Protein AF-A0A160LIN1-F1 (afdb_monomer)

pLDDT: mean 81.8, std 15.09, range [38.62, 95.25]

Mean predicted aligned error: 9.52 Å

Secondary structure (DSSP, 8-state):
---------------------EEE---EEE-SSTT---EEEETTEEEEEEEESSS---GGG-SSEEEEEEETTS--EEEEEESSHHHHHT-EEEEEEETTEEEEEEEETTTTEEEEEEEEPPHHHHHHH-

Nearest PDB structures (foldseek):
  2wjs-assembly1_A  TM=3.011E-01  e=2.473E+00  Mus musculus
  2pqt-assembly1_A  TM=2.730E-01  e=1.521E+00  Homo sapiens
  3gd7-assembly5_D  TM=3.516E-01  e=5.561E+00  Homo sapiens
  2l8o-assembly1_A  TM=2.956E-01  e=9.042E+00  Cytophaga hutchinsonii ATCC 33406

Organism: Bacillus thuringiensis subsp. israelensis (NCBI:txid1430)

Structure (mmCIF, N/CA/C/O backbone):
data_AF-A0A160LIN1-F1
#
_entry.id   AF-A0A160LIN1-F1
#
loop_
_atom_site.group_PDB
_atom_site.id
_atom_site.type_symbol
_atom_site.label_atom_id
_atom_site.label_alt_id
_atom_site.label_comp_id
_atom_site.label_asym_id
_atom_site.label_entity_id
_atom_site.label_seq_id
_atom_site.pdbx_PDB_ins_code
_atom_site.Cartn_x
_atom_site.Cartn_y
_atom_site.Cartn_z
_atom_site.occupancy
_atom_site.B_iso_or_equiv
_atom_site.auth_seq_id
_atom_site.auth_comp_id
_atom_site.auth_asym_id
_atom_site.auth_atom_id
_atom_site.pdbx_PDB_model_num
ATOM 1 N N . MET A 1 1 ? -48.986 54.384 13.212 1.00 38.62 1 MET A N 1
ATOM 2 C CA . MET A 1 1 ? -47.680 53.966 12.657 1.00 38.62 1 MET A CA 1
ATOM 3 C C . MET A 1 1 ? -46.966 53.147 13.718 1.00 38.62 1 MET A C 1
ATOM 5 O O . MET A 1 1 ? -46.521 53.720 14.700 1.00 38.62 1 MET A O 1
ATOM 9 N N . PHE A 1 2 ? -46.932 51.822 13.574 1.00 39.00 2 PHE A N 1
ATOM 10 C CA . PHE A 1 2 ? -46.192 50.936 14.476 1.00 39.00 2 PHE A CA 1
ATOM 11 C C . PHE A 1 2 ? -44.897 50.514 13.780 1.00 39.00 2 PHE A C 1
ATOM 13 O O . PHE A 1 2 ? -44.935 49.980 12.676 1.00 39.00 2 PHE A O 1
ATOM 20 N N . SER A 1 3 ? -43.758 50.817 14.404 1.00 40.38 3 SER A N 1
ATOM 21 C CA . SER A 1 3 ? -42.432 50.397 13.952 1.00 40.38 3 SER A CA 1
ATOM 22 C C . SER A 1 3 ? -42.087 49.082 14.647 1.00 40.38 3 SER A C 1
ATOM 24 O O . SER A 1 3 ? -41.789 49.073 15.841 1.00 40.38 3 SER A O 1
ATOM 26 N N . SER A 1 4 ? -42.169 47.967 13.920 1.00 43.88 4 SER A N 1
ATOM 27 C CA . SER A 1 4 ? -41.637 46.683 14.380 1.00 43.88 4 SER A CA 1
ATOM 28 C C . SER A 1 4 ? -40.132 46.662 14.142 1.00 43.88 4 SER A C 1
ATOM 30 O O . SER A 1 4 ? -39.679 46.586 13.001 1.00 43.88 4 SER A O 1
ATOM 32 N N . ARG A 1 5 ? -39.345 46.720 15.219 1.00 50.59 5 ARG A N 1
ATOM 33 C CA . ARG A 1 5 ? -37.921 46.375 15.172 1.00 50.59 5 ARG A CA 1
ATOM 34 C C . ARG A 1 5 ? -37.789 44.866 15.345 1.00 50.59 5 ARG A C 1
ATOM 36 O O . ARG A 1 5 ? -38.015 44.343 16.432 1.00 50.59 5 ARG A O 1
ATOM 43 N N . SER A 1 6 ? -37.436 44.177 14.267 1.00 45.88 6 SER A N 1
ATOM 44 C CA . SER A 1 6 ? -37.049 42.769 14.308 1.00 45.88 6 SER A CA 1
ATOM 45 C C . SER A 1 6 ? -35.706 42.637 15.030 1.00 45.88 6 SER A C 1
ATOM 47 O O . SER A 1 6 ? -34.686 43.109 14.534 1.00 45.88 6 SER A O 1
ATOM 49 N N . ASN A 1 7 ? -35.698 42.000 16.203 1.00 48.25 7 ASN A N 1
ATOM 50 C CA . ASN A 1 7 ? -34.464 41.591 16.872 1.00 48.25 7 ASN A CA 1
ATOM 51 C C . ASN A 1 7 ? -33.896 40.368 16.145 1.00 48.25 7 ASN A C 1
ATOM 53 O O . ASN A 1 7 ? -34.386 39.252 16.308 1.00 48.25 7 ASN A O 1
ATOM 57 N N . VAL A 1 8 ? -32.873 40.585 15.318 1.00 53.72 8 VAL A N 1
ATOM 58 C CA . VAL A 1 8 ? -32.123 39.509 14.663 1.00 53.72 8 VAL A CA 1
ATOM 59 C C . VAL A 1 8 ? -31.128 38.934 15.669 1.00 53.72 8 VAL A C 1
ATOM 61 O O . VAL A 1 8 ? -30.055 39.495 15.894 1.00 53.72 8 VAL A O 1
ATOM 64 N N . PHE A 1 9 ? -31.484 37.807 16.284 1.00 51.44 9 PHE A N 1
ATOM 65 C CA . PHE A 1 9 ? -30.551 37.018 17.082 1.00 51.44 9 PHE A CA 1
ATOM 66 C C . PHE A 1 9 ? -29.536 36.349 16.149 1.00 51.44 9 PHE A C 1
ATOM 68 O O . PHE A 1 9 ? -29.868 35.423 15.413 1.00 51.44 9 PHE A O 1
ATOM 75 N N . HIS A 1 10 ? -28.293 36.829 16.175 1.00 48.88 10 HIS A N 1
ATOM 76 C CA . HIS A 1 10 ? -27.171 36.146 15.540 1.00 48.88 10 HIS A CA 1
ATOM 77 C C . HIS A 1 10 ? -26.720 35.017 16.470 1.00 48.88 10 HIS A C 1
ATOM 79 O O . HIS A 1 10 ? -26.017 35.245 17.453 1.00 48.88 10 HIS A O 1
ATOM 85 N N . LEU A 1 11 ? -27.163 33.794 16.182 1.00 44.03 11 LEU A N 1
ATOM 86 C CA . LEU A 1 11 ? -26.579 32.595 16.773 1.00 44.03 11 LEU A CA 1
ATOM 87 C C . LEU A 1 11 ? -25.186 32.410 16.168 1.00 44.03 11 LEU A C 1
ATOM 89 O O . LEU A 1 11 ? -25.040 31.929 15.047 1.00 44.03 11 LEU A O 1
ATOM 93 N N . ASN A 1 12 ? -24.160 32.803 16.920 1.00 45.72 12 ASN A N 1
ATOM 94 C CA . ASN A 1 12 ? -22.794 32.393 16.631 1.00 45.72 12 ASN A CA 1
ATOM 95 C C . ASN A 1 12 ? -22.726 30.876 16.827 1.00 45.72 12 ASN A C 1
ATOM 97 O O . ASN A 1 12 ? -22.707 30.392 17.958 1.00 45.72 12 ASN A O 1
ATOM 101 N N . SER A 1 13 ? -22.733 30.118 15.730 1.00 48.09 13 SER A N 1
ATOM 102 C CA . SER A 1 13 ? -22.454 28.688 15.783 1.00 48.09 13 SER A CA 1
ATOM 103 C C . SER A 1 13 ? -21.022 28.512 16.282 1.00 48.09 13 SER A C 1
ATOM 105 O O . SER A 1 13 ? -20.067 28.785 15.551 1.00 48.09 13 SER A O 1
ATOM 107 N N . VAL A 1 14 ? -20.864 28.075 17.527 1.00 49.50 14 VAL A N 1
ATOM 108 C CA . VAL A 1 14 ? -19.588 27.559 18.014 1.00 49.50 14 VAL A CA 1
ATOM 109 C C . VAL A 1 14 ? -19.349 26.260 17.251 1.00 49.50 14 VAL A C 1
ATOM 111 O O . VAL A 1 14 ? -19.972 25.240 17.538 1.00 49.50 14 VAL A O 1
ATOM 114 N N . LYS A 1 15 ? -18.503 26.309 16.218 1.00 42.41 15 LYS A N 1
ATOM 115 C CA . LYS A 1 15 ? -17.929 25.095 15.640 1.00 42.41 15 LYS A CA 1
ATOM 116 C C . LYS A 1 15 ? -16.978 24.545 16.693 1.00 42.41 15 LYS A C 1
ATOM 118 O O . LYS A 1 15 ? -15.881 25.066 16.857 1.00 42.41 15 LYS A O 1
ATOM 123 N N . PHE A 1 16 ? -17.425 23.546 17.443 1.00 48.03 16 PHE A N 1
ATOM 124 C CA . PHE A 1 16 ? -16.491 22.683 18.146 1.00 48.03 16 PHE A CA 1
ATOM 125 C C . PHE A 1 16 ? -15.681 21.975 17.058 1.00 48.03 16 PHE A C 1
ATOM 127 O O . PHE A 1 16 ? -16.218 21.155 16.317 1.00 48.03 16 PHE A O 1
ATOM 134 N N . GLU A 1 17 ? -14.422 22.371 16.884 1.00 52.19 17 GLU A N 1
ATOM 135 C CA . GLU A 1 17 ? -13.460 21.541 16.170 1.00 52.19 17 GLU A CA 1
ATOM 136 C C . GLU A 1 17 ? -13.244 20.311 17.050 1.00 52.19 17 GLU A C 1
ATOM 138 O O . GLU A 1 17 ? -12.497 20.355 18.024 1.00 52.19 17 GLU A O 1
ATOM 143 N N . GLU A 1 18 ? -13.982 19.234 16.773 1.00 54.00 18 GLU A N 1
ATOM 144 C CA . GLU A 1 18 ? -13.648 17.926 17.323 1.00 54.00 18 GLU A CA 1
ATOM 145 C C . GLU A 1 18 ? -12.212 17.625 16.903 1.00 54.00 18 GLU A C 1
ATOM 147 O O . GLU A 1 18 ? -11.897 17.531 15.712 1.00 54.00 18 GLU A O 1
ATOM 152 N N . THR A 1 19 ? -11.314 17.549 17.883 1.00 57.75 19 THR A N 1
ATOM 153 C CA . THR A 1 19 ? -9.921 17.189 17.656 1.00 57.75 19 THR A CA 1
ATOM 154 C C . THR A 1 19 ? -9.907 15.756 17.146 1.00 57.75 19 THR A C 1
ATOM 156 O O . THR A 1 19 ? -9.992 14.810 17.926 1.00 57.75 19 THR A O 1
ATOM 159 N N . LYS A 1 20 ? -9.862 15.604 15.820 1.00 70.00 20 LYS A N 1
ATOM 160 C CA . LYS A 1 20 ? -9.781 14.312 15.137 1.00 70.00 20 LYS A CA 1
ATOM 161 C C . LYS A 1 20 ? -8.688 13.472 15.793 1.00 70.00 20 LYS A C 1
ATOM 163 O O . LYS A 1 20 ? -7.532 13.905 15.848 1.00 70.00 20 LYS A O 1
ATOM 168 N N . ARG A 1 21 ? -9.036 12.297 16.319 1.00 81.81 21 ARG A N 1
ATOM 169 C CA . ARG A 1 21 ? -8.056 11.436 16.983 1.00 81.81 21 ARG A CA 1
ATOM 170 C C . ARG A 1 21 ? -7.236 10.752 15.900 1.00 81.81 21 ARG A C 1
ATOM 172 O O . ARG A 1 21 ? -7.759 9.925 15.159 1.00 81.81 21 ARG A O 1
ATOM 179 N N . VAL A 1 22 ? -5.957 11.108 15.813 1.00 90.31 22 VAL A N 1
ATOM 180 C CA . VAL A 1 22 ? -5.012 10.521 14.857 1.00 90.31 22 VAL A CA 1
ATOM 181 C C . VAL A 1 22 ? -3.954 9.742 15.622 1.00 90.31 22 VAL A C 1
ATOM 183 O O . VAL A 1 22 ? -3.224 10.308 16.435 1.00 90.31 22 VAL A O 1
ATOM 186 N N . ILE A 1 23 ? -3.870 8.440 15.365 1.00 93.19 23 ILE A N 1
ATOM 187 C CA . ILE A 1 23 ? -2.896 7.543 15.990 1.00 93.19 23 ILE A CA 1
ATOM 188 C C . ILE A 1 23 ? -1.963 7.020 14.909 1.00 93.19 23 ILE A C 1
ATOM 190 O O . ILE A 1 23 ? -2.414 6.397 13.953 1.00 93.19 23 ILE A O 1
ATOM 194 N N . GLN A 1 24 ? -0.659 7.238 15.065 1.00 93.62 24 GLN A N 1
ATOM 195 C CA . GLN A 1 24 ? 0.333 6.619 14.188 1.00 93.62 24 GLN A CA 1
ATOM 196 C C . GLN A 1 24 ? 0.438 5.125 14.483 1.00 93.62 24 GLN A C 1
ATOM 198 O O . GLN A 1 24 ? 0.601 4.717 15.635 1.00 93.62 24 GLN A O 1
ATOM 203 N N . LEU A 1 25 ? 0.343 4.312 13.436 1.00 94.12 25 LEU A N 1
ATOM 204 C CA . LEU A 1 25 ? 0.423 2.865 13.535 1.00 94.12 25 LEU A CA 1
ATOM 205 C C . LEU A 1 25 ? 1.788 2.386 13.039 1.00 94.12 25 LEU A C 1
ATOM 207 O O . LEU A 1 25 ? 2.185 2.733 11.923 1.00 94.12 25 LEU A O 1
ATOM 211 N N . PRO A 1 26 ? 2.507 1.565 13.824 1.00 93.12 26 PRO A N 1
ATOM 212 C CA . PRO A 1 26 ? 3.663 0.865 13.296 1.00 93.12 26 PRO A CA 1
ATOM 213 C C . PRO A 1 26 ? 3.198 -0.099 12.202 1.00 93.12 26 PRO A C 1
ATOM 215 O O . PRO A 1 26 ? 2.163 -0.758 12.336 1.00 93.12 26 PRO A O 1
ATOM 218 N N . PHE A 1 27 ? 3.974 -0.185 11.130 1.00 93.19 27 PHE A N 1
ATOM 219 C CA . PHE A 1 27 ? 3.696 -1.079 10.021 1.00 93.19 27 PHE A CA 1
ATOM 220 C C . PHE A 1 27 ? 4.975 -1.756 9.545 1.00 93.19 27 PHE A C 1
ATOM 222 O O . PHE A 1 27 ? 6.080 -1.242 9.722 1.00 93.19 27 PHE A O 1
ATOM 229 N N . GLU A 1 28 ? 4.805 -2.904 8.907 1.00 93.50 28 GLU A N 1
ATOM 230 C CA . GLU A 1 28 ? 5.885 -3.631 8.257 1.00 93.50 28 GLU A CA 1
ATOM 231 C C . GLU A 1 28 ? 5.594 -3.733 6.766 1.00 93.50 28 GLU A C 1
ATOM 233 O O . GLU A 1 28 ? 4.450 -3.903 6.348 1.00 93.50 28 GLU A O 1
ATOM 238 N N . TYR A 1 29 ? 6.640 -3.640 5.956 1.00 92.25 29 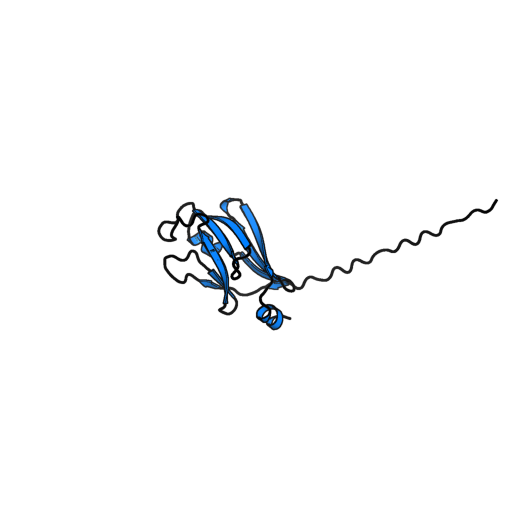TYR A N 1
ATOM 239 C CA . TYR A 1 29 ? 6.560 -3.960 4.541 1.00 92.25 29 TYR A CA 1
ATOM 240 C C . TYR A 1 29 ? 7.101 -5.371 4.331 1.00 92.25 29 TYR A C 1
ATOM 242 O O . TYR A 1 29 ? 8.271 -5.633 4.623 1.00 92.25 29 TYR A O 1
ATOM 250 N N . ILE A 1 30 ? 6.272 -6.260 3.792 1.00 91.94 30 ILE A N 1
ATOM 251 C CA . ILE A 1 30 ? 6.659 -7.637 3.484 1.00 91.94 30 ILE A CA 1
ATOM 252 C C . ILE A 1 30 ? 6.523 -7.922 1.994 1.00 91.94 30 ILE A C 1
ATOM 254 O O . ILE A 1 30 ? 5.705 -7.317 1.306 1.00 91.94 30 ILE A O 1
ATOM 258 N N . ARG A 1 31 ? 7.311 -8.883 1.513 1.00 89.62 31 ARG A N 1
ATOM 259 C CA . ARG A 1 31 ? 7.091 -9.562 0.234 1.00 89.62 31 ARG A CA 1
ATOM 260 C C . ARG A 1 31 ? 6.974 -11.043 0.530 1.00 89.62 31 ARG A C 1
ATOM 262 O O . ARG A 1 31 ? 7.910 -11.621 1.076 1.00 89.62 31 ARG A O 1
ATOM 269 N N . GLU A 1 32 ? 5.839 -11.642 0.197 1.00 84.69 32 GLU A N 1
ATOM 270 C CA . GLU A 1 32 ? 5.608 -13.057 0.512 1.00 84.69 32 GLU A CA 1
ATOM 271 C C . GLU A 1 32 ? 6.438 -13.996 -0.358 1.00 84.69 32 GLU A C 1
ATOM 273 O O . GLU A 1 32 ? 6.785 -15.101 0.052 1.00 84.69 32 GLU A O 1
ATOM 278 N N . ASN A 1 33 ? 6.735 -13.562 -1.580 1.00 83.38 33 ASN A N 1
ATOM 279 C CA . ASN A 1 33 ? 7.548 -14.292 -2.536 1.00 83.38 33 ASN A CA 1
ATOM 280 C C . ASN A 1 33 ? 8.152 -13.332 -3.572 1.00 83.38 33 ASN A C 1
ATOM 282 O O . ASN A 1 33 ? 7.912 -12.123 -3.568 1.00 83.38 33 ASN A O 1
ATOM 286 N N . GLU A 1 34 ? 8.948 -13.886 -4.482 1.00 80.00 34 GLU A N 1
ATOM 287 C CA . GLU A 1 34 ? 9.616 -13.138 -5.549 1.00 80.00 34 GLU A CA 1
ATOM 288 C C . GLU A 1 34 ? 8.655 -12.451 -6.533 1.00 80.00 34 GLU A C 1
ATOM 290 O O . GLU A 1 34 ? 9.036 -11.454 -7.145 1.00 80.00 34 GLU A O 1
ATOM 295 N N . ASN A 1 35 ? 7.405 -12.915 -6.623 1.00 82.06 35 ASN A N 1
ATOM 296 C CA . ASN A 1 35 ? 6.374 -12.366 -7.504 1.00 82.06 35 ASN A CA 1
ATOM 297 C C . ASN A 1 35 ? 5.473 -11.321 -6.823 1.00 82.06 35 ASN A C 1
ATOM 299 O O . ASN A 1 35 ? 4.619 -10.726 -7.477 1.00 82.06 35 ASN A O 1
ATOM 303 N N . ASP A 1 36 ? 5.681 -11.057 -5.532 1.00 86.31 36 ASP A N 1
ATOM 304 C CA . ASP A 1 36 ? 4.935 -10.058 -4.772 1.00 86.31 36 ASP A CA 1
ATOM 305 C C . ASP A 1 36 ? 5.579 -8.663 -4.890 1.00 86.31 36 ASP A C 1
ATOM 307 O O . ASP A 1 36 ? 6.777 -8.493 -4.628 1.00 86.31 36 ASP A O 1
ATOM 311 N N . PHE A 1 37 ? 4.777 -7.661 -5.267 1.00 89.50 37 PHE A N 1
ATOM 312 C CA . PHE A 1 37 ? 5.161 -6.242 -5.284 1.00 89.50 37 PHE A CA 1
ATOM 313 C C . PHE A 1 37 ? 5.134 -5.606 -3.894 1.00 89.50 37 PHE A C 1
ATOM 315 O O . PHE A 1 37 ? 5.548 -4.463 -3.744 1.00 89.50 37 PHE A O 1
ATOM 322 N N . GLY A 1 38 ? 4.685 -6.340 -2.882 1.00 91.06 38 GLY A N 1
ATOM 323 C CA . GLY A 1 38 ? 4.782 -5.965 -1.487 1.00 91.06 38 GLY A CA 1
ATOM 324 C C . GLY A 1 38 ? 3.440 -5.684 -0.839 1.00 91.06 38 GLY A C 1
ATOM 325 O O . GLY A 1 38 ? 2.451 -5.332 -1.482 1.00 91.06 38 GLY A O 1
ATOM 326 N N . THR A 1 39 ? 3.421 -5.825 0.478 1.00 91.94 39 THR A N 1
ATOM 327 C CA . THR A 1 39 ? 2.235 -5.657 1.309 1.00 91.94 39 THR A CA 1
ATOM 328 C C . THR A 1 39 ? 2.597 -4.911 2.588 1.00 91.94 39 THR A C 1
ATOM 330 O O . THR A 1 39 ? 3.628 -5.182 3.203 1.00 91.94 39 THR A O 1
ATOM 333 N N . VAL A 1 40 ? 1.736 -3.980 2.993 1.00 91.88 40 VAL A N 1
ATOM 334 C CA . VAL A 1 40 ? 1.773 -3.321 4.300 1.00 91.88 40 VAL A CA 1
ATOM 335 C C . VAL A 1 40 ? 1.025 -4.180 5.309 1.00 91.88 40 VAL A C 1
ATOM 337 O O . VAL A 1 40 ? -0.175 -4.444 5.158 1.00 91.88 40 VAL A O 1
ATOM 340 N N . MET A 1 41 ? 1.747 -4.569 6.351 1.00 92.81 41 MET A N 1
ATOM 341 C CA . MET A 1 41 ? 1.264 -5.328 7.494 1.00 92.81 41 MET A CA 1
ATOM 342 C C . MET A 1 41 ? 1.105 -4.421 8.703 1.00 92.81 41 MET A C 1
ATOM 344 O O . MET A 1 41 ? 1.990 -3.617 8.995 1.00 92.81 41 MET A O 1
ATOM 348 N N . ILE A 1 42 ? 0.024 -4.601 9.454 1.00 91.62 42 ILE A N 1
ATOM 349 C CA . ILE A 1 42 ? -0.163 -3.963 10.760 1.00 91.62 42 ILE A CA 1
ATOM 350 C C . ILE A 1 42 ? -0.599 -5.046 11.739 1.00 91.62 42 ILE A C 1
ATOM 352 O O . ILE A 1 42 ? -1.584 -5.734 11.494 1.00 91.62 42 ILE A O 1
ATOM 356 N N . HIS A 1 43 ? 0.136 -5.209 12.845 1.00 89.69 43 HIS A N 1
ATOM 357 C CA . HIS A 1 43 ? -0.101 -6.276 13.835 1.00 89.69 43 HIS A CA 1
ATOM 358 C C . HIS A 1 43 ? -0.187 -7.688 13.221 1.00 89.69 43 HIS A C 1
ATOM 360 O O . HIS A 1 43 ? -0.962 -8.515 13.684 1.00 89.69 43 HIS A O 1
ATOM 366 N N . GLY A 1 44 ? 0.603 -7.972 12.180 1.00 88.38 44 GLY A N 1
ATOM 367 C CA . GLY A 1 44 ? 0.602 -9.281 11.514 1.00 88.38 44 GLY A CA 1
ATOM 368 C C . GLY A 1 44 ? -0.544 -9.503 10.519 1.00 88.38 44 GLY A C 1
ATOM 369 O O . GLY A 1 44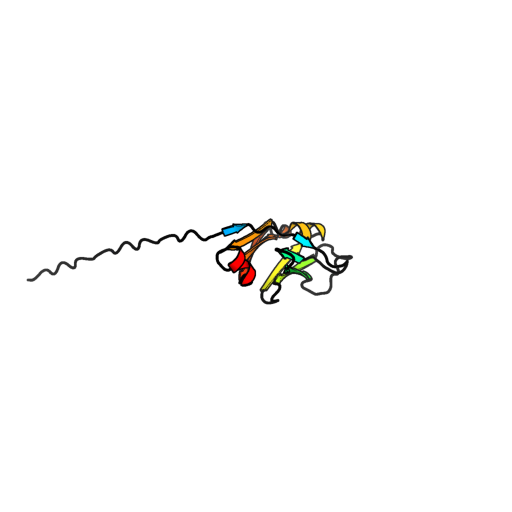 ? -0.597 -10.565 9.907 1.00 88.38 44 GLY A O 1
ATOM 370 N N . GLU A 1 45 ? -1.396 -8.502 10.284 1.00 90.06 45 GLU A N 1
ATOM 371 C CA . GLU A 1 45 ? -2.484 -8.556 9.304 1.00 90.06 45 GLU A CA 1
ATOM 372 C C . GLU A 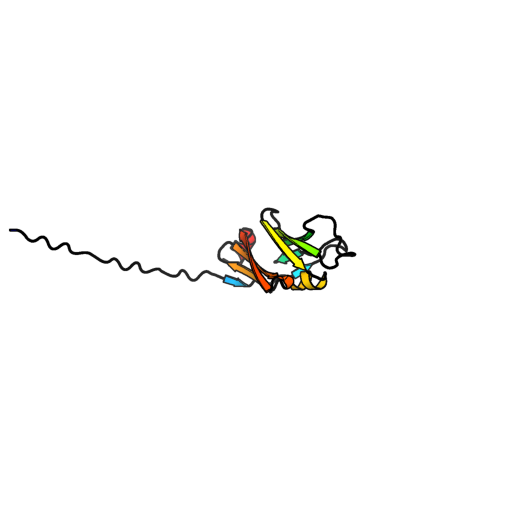1 45 ? -2.151 -7.755 8.041 1.00 90.06 45 GLU A C 1
ATOM 374 O O . GLU A 1 45 ? -1.654 -6.628 8.118 1.00 90.06 45 GLU A O 1
ATOM 379 N N . LYS A 1 46 ? -2.467 -8.313 6.866 1.00 89.94 46 LYS A N 1
ATOM 380 C CA . LYS A 1 46 ? -2.296 -7.645 5.564 1.00 89.94 46 LYS A CA 1
ATOM 381 C C . LYS A 1 46 ? -3.391 -6.610 5.384 1.00 89.94 46 LYS A C 1
ATOM 383 O O . LYS A 1 46 ? -4.552 -6.993 5.265 1.00 89.94 46 LYS A O 1
ATOM 388 N N . LEU A 1 47 ? -3.047 -5.326 5.308 1.00 89.12 47 LEU A N 1
ATOM 389 C CA . LEU A 1 47 ? -4.049 -4.260 5.162 1.00 89.12 47 LEU A CA 1
ATOM 390 C C . LEU A 1 47 ? -3.974 -3.526 3.820 1.00 89.12 47 LEU A C 1
ATOM 392 O O . LEU A 1 47 ? -5.013 -3.108 3.310 1.00 89.12 47 LEU A O 1
ATOM 396 N N . PHE A 1 48 ? -2.795 -3.443 3.196 1.00 90.81 48 PHE A N 1
ATOM 397 C CA . PHE A 1 48 ? -2.649 -2.856 1.860 1.00 90.81 48 PHE A CA 1
ATOM 398 C C . PHE A 1 48 ? -1.661 -3.633 1.003 1.00 90.81 48 PHE A C 1
ATOM 400 O O . PHE A 1 48 ? -0.557 -3.921 1.445 1.00 90.81 48 PHE A O 1
ATOM 407 N N . VAL A 1 49 ? -2.036 -3.938 -0.234 1.00 90.62 49 VAL A N 1
ATOM 408 C CA . VAL A 1 49 ? -1.278 -4.779 -1.163 1.00 90.62 49 VAL A CA 1
ATOM 409 C C . VAL A 1 49 ? -0.938 -3.982 -2.415 1.00 90.62 49 VAL A C 1
ATOM 411 O O . VAL A 1 49 ? -1.827 -3.442 -3.075 1.00 90.62 49 VAL A O 1
ATOM 414 N N . PHE A 1 50 ? 0.336 -3.948 -2.781 1.00 90.94 50 PHE A N 1
ATOM 415 C CA . PHE A 1 50 ? 0.811 -3.373 -4.032 1.00 90.94 50 PHE A CA 1
ATOM 416 C C . PHE A 1 50 ? 0.690 -4.415 -5.150 1.00 90.94 50 PHE A C 1
ATOM 418 O O . PHE A 1 50 ? 1.055 -5.574 -4.969 1.00 90.94 50 PHE A O 1
ATOM 425 N N . LYS A 1 51 ? 0.148 -4.035 -6.311 1.00 89.38 51 LYS A N 1
ATOM 426 C CA . LYS A 1 51 ? 0.022 -4.912 -7.491 1.00 89.38 51 LYS A CA 1
ATOM 427 C C . LYS A 1 51 ? 0.330 -4.158 -8.775 1.00 89.38 51 LYS A C 1
ATOM 429 O O . LYS A 1 51 ? 0.144 -2.949 -8.814 1.00 89.38 51 LYS A O 1
ATOM 434 N N . ASP A 1 52 ? 0.724 -4.854 -9.837 1.00 88.19 52 ASP A N 1
ATOM 435 C CA . ASP A 1 52 ? 0.779 -4.241 -11.168 1.00 88.19 52 ASP A CA 1
ATOM 436 C C . ASP A 1 52 ? -0.620 -3.829 -11.649 1.00 88.19 52 ASP A C 1
ATOM 438 O O . ASP A 1 52 ? -1.609 -4.529 -11.419 1.00 88.19 52 ASP A O 1
ATOM 442 N N . VAL A 1 53 ? -0.704 -2.671 -12.305 1.00 87.06 53 VAL A N 1
ATOM 443 C CA . VAL A 1 53 ? -1.958 -2.127 -12.851 1.00 87.06 53 VAL A CA 1
ATOM 444 C C . VAL A 1 53 ? -2.476 -2.981 -13.999 1.00 87.06 53 VAL A C 1
ATOM 446 O O . VAL A 1 53 ? -3.688 -3.127 -14.158 1.00 87.06 53 VAL A O 1
ATOM 449 N N . HIS A 1 54 ? -1.556 -3.525 -14.794 1.00 83.25 54 HIS A N 1
ATOM 450 C CA . HIS A 1 54 ? -1.863 -4.265 -16.014 1.00 83.25 54 HIS A CA 1
ATOM 451 C C . HIS A 1 54 ? -1.651 -5.778 -15.877 1.00 83.25 54 HIS A C 1
ATOM 453 O O . HIS A 1 54 ? -1.941 -6.503 -16.821 1.00 83.25 54 HIS A O 1
ATOM 459 N N . GLU A 1 55 ? -1.183 -6.249 -14.715 1.00 78.06 55 GLU A N 1
ATOM 460 C CA . GLU A 1 55 ? -0.834 -7.656 -14.444 1.00 78.06 55 GLU A CA 1
ATOM 461 C C . GLU A 1 55 ? 0.177 -8.246 -15.453 1.00 78.06 55 GLU A C 1
ATOM 463 O O . GLU A 1 55 ? 0.278 -9.456 -15.633 1.00 78.06 55 GLU A O 1
ATOM 468 N N . THR A 1 56 ? 0.942 -7.375 -16.108 1.00 82.06 56 THR A N 1
ATOM 469 C CA . THR A 1 56 ? 1.968 -7.706 -17.104 1.00 82.06 56 THR A CA 1
ATOM 470 C C . THR A 1 56 ? 3.375 -7.696 -16.526 1.00 82.06 56 THR A C 1
ATOM 472 O O . THR A 1 56 ? 4.256 -8.379 -17.040 1.00 82.06 56 THR A O 1
ATOM 475 N N . LEU A 1 57 ? 3.600 -6.905 -15.476 1.00 81.69 57 LEU A N 1
ATOM 476 C CA . LEU A 1 57 ? 4.888 -6.794 -14.817 1.00 81.69 57 LEU A CA 1
ATOM 477 C C . LEU A 1 57 ? 4.961 -7.800 -13.675 1.00 81.69 57 LEU A C 1
ATOM 479 O O . LEU A 1 57 ? 4.058 -7.892 -12.845 1.00 81.69 57 LEU A O 1
ATOM 483 N N . THR A 1 58 ? 6.090 -8.492 -13.591 1.00 85.94 58 THR A N 1
ATOM 484 C CA . THR A 1 58 ? 6.516 -9.207 -12.387 1.00 85.94 58 THR A CA 1
ATOM 485 C C . THR A 1 58 ? 7.614 -8.408 -11.687 1.00 85.94 58 THR A C 1
ATOM 487 O O . THR A 1 58 ? 8.367 -7.707 -12.366 1.00 85.94 58 THR A O 1
ATOM 490 N N . PRO A 1 59 ? 7.770 -8.504 -10.355 1.00 85.25 59 PRO A N 1
ATOM 491 C CA . PRO A 1 59 ? 8.801 -7.756 -9.633 1.00 85.25 59 PRO A CA 1
ATOM 492 C C . PRO A 1 59 ? 10.225 -7.968 -10.163 1.00 85.25 59 PRO A C 1
ATOM 494 O O . PRO A 1 59 ? 11.039 -7.052 -10.105 1.00 85.25 59 PRO A O 1
ATOM 497 N N . SER A 1 60 ? 10.531 -9.152 -10.700 1.00 81.81 60 SER A N 1
ATOM 498 C CA . SER A 1 60 ? 11.832 -9.487 -11.299 1.00 81.81 60 SER A CA 1
ATOM 499 C C . SER A 1 60 ? 12.151 -8.709 -12.580 1.00 81.81 60 SER A C 1
ATOM 501 O O . SER A 1 60 ? 13.318 -8.555 -12.922 1.00 81.81 60 SER A O 1
ATOM 503 N N . THR A 1 61 ? 11.132 -8.206 -13.276 1.00 82.44 61 THR A N 1
ATOM 504 C CA . THR A 1 61 ? 11.251 -7.462 -14.538 1.00 82.44 61 THR A CA 1
ATOM 505 C C . THR A 1 61 ? 10.781 -6.015 -14.382 1.00 82.44 61 THR A C 1
ATOM 507 O O . THR A 1 61 ? 10.442 -5.362 -15.368 1.00 82.44 61 THR A O 1
ATOM 510 N N . PHE A 1 62 ? 10.665 -5.531 -13.143 1.00 83.62 62 PHE A N 1
ATOM 511 C CA . PHE A 1 62 ? 10.083 -4.229 -12.859 1.00 83.62 62 PHE A CA 1
ATOM 512 C C . PHE A 1 62 ? 11.089 -3.103 -13.108 1.00 83.62 62 PHE A C 1
ATOM 514 O O . PHE A 1 62 ? 11.956 -2.827 -12.279 1.00 83.62 62 PHE A O 1
ATOM 521 N N . GLU A 1 63 ? 10.913 -2.412 -14.230 1.00 81.06 63 GLU A N 1
ATOM 522 C CA . GLU A 1 63 ? 11.588 -1.159 -14.554 1.00 81.06 63 GLU A CA 1
ATOM 523 C C . GLU A 1 63 ? 10.555 -0.166 -15.095 1.00 81.06 63 GLU A C 1
ATOM 525 O O . GLU A 1 63 ? 9.777 -0.500 -15.989 1.00 81.06 63 GLU A O 1
ATOM 530 N N . ASN A 1 64 ? 10.542 1.062 -14.567 1.00 79.19 64 ASN A N 1
ATOM 531 C CA . ASN A 1 64 ? 9.657 2.145 -15.022 1.00 79.19 64 ASN A CA 1
ATOM 532 C C . ASN A 1 64 ? 8.162 1.763 -15.049 1.00 79.19 64 ASN A C 1
ATOM 534 O O . ASN A 1 64 ? 7.439 2.069 -16.001 1.00 79.19 64 ASN A O 1
ATOM 538 N N . GLY A 1 65 ? 7.702 1.081 -14.000 1.00 80.25 65 GLY A N 1
ATOM 539 C CA . GLY A 1 65 ? 6.364 0.508 -13.929 1.00 80.25 65 GLY A CA 1
ATOM 540 C C . GLY A 1 65 ? 5.335 1.380 -13.212 1.00 80.25 65 GLY A C 1
ATOM 541 O O . GLY A 1 65 ? 5.641 2.329 -12.485 1.00 80.25 65 GLY A O 1
ATOM 542 N N . ARG A 1 66 ? 4.065 1.026 -13.409 1.00 88.50 66 ARG A N 1
ATOM 543 C CA . ARG A 1 66 ? 2.932 1.576 -12.660 1.00 88.50 66 ARG A CA 1
ATOM 544 C C . ARG A 1 66 ? 2.362 0.487 -11.781 1.00 88.50 66 ARG A C 1
ATOM 546 O O . ARG A 1 66 ? 2.275 -0.655 -12.205 1.00 88.50 66 ARG A O 1
ATOM 553 N N . LEU A 1 67 ? 1.931 0.845 -10.587 1.00 88.81 67 LEU A N 1
ATOM 554 C CA . LEU A 1 67 ? 1.352 -0.088 -9.637 1.00 88.81 67 LEU A CA 1
ATOM 555 C C . LEU A 1 67 ? 0.048 0.488 -9.071 1.00 88.81 67 LEU A C 1
ATOM 557 O O . LEU A 1 67 ? -0.177 1.699 -9.067 1.00 88.81 67 LEU A O 1
ATOM 561 N N . ALA A 1 68 ? -0.824 -0.408 -8.627 1.00 90.25 68 ALA A N 1
ATOM 562 C CA . ALA A 1 68 ? -2.050 -0.124 -7.911 1.00 90.25 68 ALA A CA 1
ATOM 563 C C . ALA A 1 68 ? -1.921 -0.575 -6.452 1.00 90.25 68 ALA A C 1
ATOM 565 O O . ALA A 1 68 ? -1.529 -1.713 -6.187 1.00 90.25 68 ALA A O 1
ATOM 566 N N . LEU A 1 69 ? -2.318 0.274 -5.508 1.00 89.88 69 LEU A N 1
ATOM 567 C CA . LEU A 1 69 ? -2.512 -0.104 -4.110 1.00 89.88 69 LEU A CA 1
ATOM 568 C C . LEU A 1 69 ? -3.937 -0.618 -3.977 1.00 89.88 69 LEU A C 1
ATOM 570 O O . LEU A 1 69 ? -4.884 0.136 -4.195 1.00 89.88 69 LEU A O 1
ATOM 574 N N . LYS A 1 70 ? -4.082 -1.895 -3.636 1.00 88.00 70 LYS A N 1
ATOM 575 C CA . LYS A 1 70 ? -5.353 -2.510 -3.256 1.00 88.00 70 LYS A CA 1
ATOM 576 C C . LYS A 1 70 ? -5.436 -2.554 -1.736 1.00 88.00 70 LYS A C 1
ATOM 578 O O . LYS A 1 70 ? -4.479 -2.970 -1.091 1.00 88.00 70 LYS A O 1
ATOM 583 N N . ASP A 1 71 ? -6.568 -2.173 -1.159 1.00 82.75 71 ASP A N 1
ATOM 584 C CA . ASP A 1 71 ? -6.822 -2.501 0.248 1.00 82.75 71 ASP A CA 1
ATOM 585 C C . ASP A 1 71 ? -7.056 -4.013 0.425 1.00 82.75 71 ASP A C 1
ATOM 587 O O . ASP A 1 71 ? -7.330 -4.736 -0.539 1.00 82.75 71 ASP A O 1
ATOM 591 N N . SER A 1 72 ? -6.918 -4.511 1.653 1.00 74.81 72 SER A N 1
ATOM 592 C CA . SER A 1 72 ? -7.110 -5.931 1.978 1.00 74.81 72 SER A CA 1
ATOM 593 C C . SER A 1 72 ? -8.522 -6.441 1.706 1.00 74.81 72 SER A C 1
ATOM 595 O O . SER A 1 72 ? -8.710 -7.615 1.392 1.00 74.81 72 SER A O 1
ATOM 597 N N . ASN A 1 73 ? -9.504 -5.541 1.739 1.00 74.38 73 ASN A N 1
ATOM 598 C CA . ASN A 1 73 ? -10.893 -5.814 1.386 1.00 74.38 73 ASN A CA 1
ATOM 599 C C . ASN A 1 73 ? -11.153 -5.706 -0.132 1.00 74.38 73 ASN A C 1
ATOM 601 O O . ASN A 1 73 ? -12.292 -5.864 -0.573 1.00 74.38 73 ASN A O 1
ATOM 605 N N . LEU A 1 74 ? -10.105 -5.456 -0.929 1.00 72.38 74 LEU A N 1
ATOM 606 C CA . LEU A 1 74 ? -10.080 -5.315 -2.385 1.00 72.38 74 LEU A CA 1
ATOM 607 C C . LEU A 1 74 ? -11.026 -4.242 -2.957 1.00 72.38 74 LEU A C 1
ATOM 609 O O . LEU A 1 74 ? -11.387 -4.321 -4.136 1.00 72.38 74 LEU A O 1
ATOM 613 N N . LYS A 1 75 ? -11.420 -3.238 -2.164 1.00 76.69 75 LYS A N 1
ATOM 614 C CA . LYS A 1 75 ? -12.416 -2.228 -2.571 1.00 76.69 75 LYS A CA 1
ATOM 615 C C . LYS A 1 75 ? -11.797 -1.038 -3.294 1.00 76.69 75 LYS A C 1
ATOM 617 O O . LYS A 1 75 ? -12.323 -0.598 -4.313 1.00 76.69 75 LYS A O 1
ATOM 622 N N . THR A 1 76 ? -10.684 -0.532 -2.782 1.00 81.25 76 THR A N 1
ATOM 623 C CA . THR A 1 76 ? -10.063 0.717 -3.234 1.00 81.25 76 THR A CA 1
ATOM 624 C C . THR A 1 76 ? -8.832 0.417 -4.074 1.00 81.25 76 THR A C 1
ATOM 626 O O . THR A 1 76 ? -8.054 -0.477 -3.738 1.00 81.25 76 THR A O 1
ATOM 629 N N . ARG A 1 77 ? -8.663 1.148 -5.181 1.00 87.00 77 ARG A N 1
ATOM 630 C CA . ARG A 1 77 ? -7.4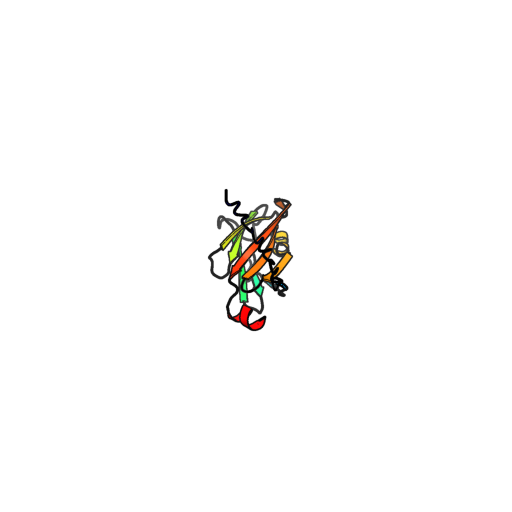83 1.079 -6.048 1.00 87.00 77 ARG A CA 1
ATOM 631 C C . ARG A 1 77 ? -6.956 2.479 -6.280 1.00 87.00 77 ARG A C 1
ATOM 633 O O . ARG A 1 77 ? -7.667 3.298 -6.848 1.00 87.00 77 ARG A O 1
ATOM 640 N N . GLU A 1 78 ? -5.711 2.707 -5.900 1.00 88.62 78 GLU A N 1
ATOM 641 C CA . GLU A 1 78 ? -4.998 3.952 -6.190 1.00 88.62 78 GLU A CA 1
ATOM 642 C C . GLU A 1 78 ? -3.764 3.655 -7.021 1.00 88.62 78 GLU A C 1
ATOM 644 O O . GLU A 1 78 ? -3.079 2.672 -6.756 1.00 88.62 78 GLU A O 1
ATOM 649 N N . TYR A 1 79 ? -3.493 4.482 -8.028 1.00 89.31 79 TYR A N 1
ATOM 650 C CA . TYR A 1 79 ? -2.442 4.231 -9.013 1.00 89.31 79 TYR A CA 1
ATOM 651 C C . TYR A 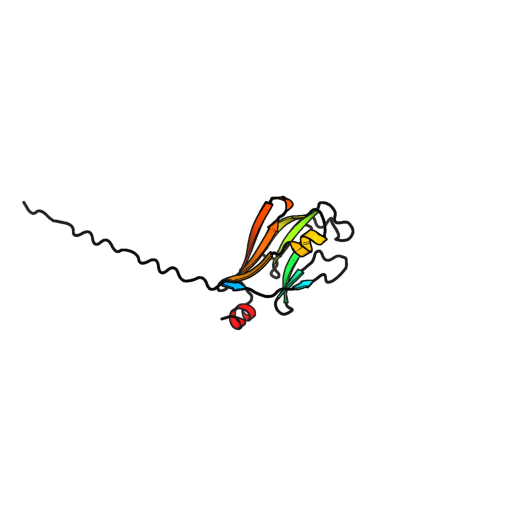1 79 ? -1.253 5.171 -8.831 1.00 89.31 79 TYR A C 1
ATOM 653 O O . TYR A 1 79 ? -1.423 6.377 -8.633 1.00 89.31 79 TYR A O 1
ATOM 661 N N . PHE A 1 80 ? -0.051 4.625 -8.977 1.00 86.81 80 PHE A N 1
ATOM 662 C CA . PHE A 1 80 ? 1.215 5.341 -8.817 1.00 86.81 80 PHE A CA 1
ATOM 663 C C . PHE A 1 80 ? 2.270 4.803 -9.774 1.00 86.81 80 PHE A C 1
ATOM 665 O O . PHE A 1 80 ? 2.183 3.675 -10.265 1.00 86.81 80 PHE A O 1
ATOM 672 N N . THR A 1 81 ? 3.277 5.629 -10.032 1.00 87.81 81 THR A N 1
ATOM 673 C CA . THR A 1 81 ? 4.379 5.305 -10.937 1.00 87.81 81 THR A CA 1
ATOM 674 C C . THR A 1 81 ? 5.673 5.218 -10.141 1.00 87.81 81 THR A C 1
ATOM 676 O O . THR A 1 81 ? 5.996 6.137 -9.391 1.00 87.81 81 THR A O 1
ATOM 679 N N . PHE A 1 82 ? 6.439 4.147 -10.353 1.00 86.12 82 PHE A N 1
ATOM 680 C CA . PHE A 1 82 ? 7.735 3.948 -9.713 1.00 86.12 82 PHE A CA 1
ATOM 681 C C . PHE A 1 82 ? 8.797 3.514 -10.725 1.00 86.12 82 PHE A C 1
ATOM 683 O O . PHE A 1 82 ? 8.532 2.648 -11.561 1.00 86.12 82 PHE A O 1
ATOM 690 N N . PRO A 1 83 ? 10.012 4.085 -10.658 1.00 82.94 83 PRO A N 1
ATOM 691 C CA . PRO A 1 83 ? 11.080 3.686 -11.559 1.00 82.94 83 PRO A CA 1
ATOM 692 C C . PRO A 1 83 ? 11.663 2.318 -11.189 1.00 82.94 83 PRO A C 1
ATOM 694 O O . PRO A 1 83 ? 12.011 1.560 -12.092 1.00 82.94 83 PRO A O 1
ATOM 697 N N 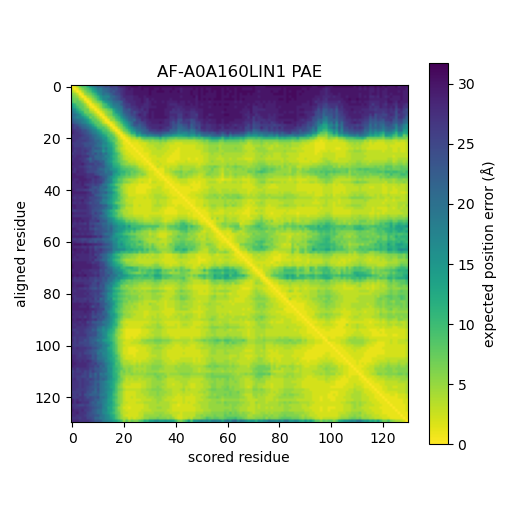. THR A 1 84 ? 11.726 1.970 -9.895 1.00 86.12 84 THR A N 1
ATOM 698 C CA . THR A 1 84 ? 12.278 0.691 -9.418 1.00 86.12 84 THR A CA 1
ATOM 699 C C . THR A 1 84 ? 11.450 0.055 -8.301 1.00 86.12 84 THR A C 1
ATOM 701 O O . THR A 1 84 ? 10.645 0.708 -7.636 1.00 86.12 84 THR A O 1
ATOM 704 N N . MET A 1 85 ? 11.686 -1.236 -8.048 1.00 85.81 85 MET A N 1
ATOM 705 C CA . MET A 1 85 ? 11.031 -1.979 -6.966 1.00 85.81 85 MET A CA 1
ATOM 706 C C . MET A 1 85 ? 11.421 -1.456 -5.571 1.00 85.81 85 MET A C 1
ATOM 708 O O . MET A 1 85 ? 10.628 -1.521 -4.632 1.00 85.81 85 MET A O 1
ATOM 712 N N . LEU A 1 86 ? 12.636 -0.918 -5.413 1.00 84.44 86 LEU A N 1
ATOM 713 C CA . LEU A 1 86 ? 13.082 -0.339 -4.143 1.00 84.44 86 LEU A CA 1
ATOM 714 C C . LEU A 1 86 ? 12.252 0.897 -3.769 1.00 84.44 86 LEU A C 1
ATOM 716 O O . LEU A 1 86 ? 11.970 1.106 -2.591 1.00 84.44 86 LEU A O 1
ATOM 720 N N . ASP A 1 87 ? 11.816 1.675 -4.759 1.00 86.69 87 ASP A N 1
ATOM 721 C CA . ASP A 1 87 ? 10.992 2.863 -4.524 1.00 86.69 87 ASP A CA 1
ATOM 722 C C . ASP A 1 87 ? 9.603 2.492 -4.005 1.00 86.69 87 ASP A C 1
ATOM 724 O O . ASP A 1 87 ? 9.099 3.146 -3.099 1.00 86.69 87 ASP A O 1
ATOM 728 N N . VAL A 1 88 ? 9.023 1.393 -4.499 1.00 88.06 88 VAL A N 1
ATOM 729 C CA . VAL A 1 88 ? 7.735 0.865 -4.014 1.00 88.06 88 VAL A CA 1
ATOM 730 C C . VAL A 1 88 ? 7.817 0.516 -2.530 1.00 88.06 88 VAL A C 1
ATOM 732 O O . VAL A 1 88 ? 6.931 0.872 -1.758 1.00 88.06 88 VAL A O 1
ATOM 735 N N . ARG A 1 89 ? 8.913 -0.129 -2.103 1.00 87.25 89 ARG A N 1
ATOM 736 C CA . ARG A 1 89 ? 9.152 -0.445 -0.685 1.00 87.25 89 ARG A CA 1
ATOM 737 C C . ARG A 1 89 ? 9.175 0.811 0.187 1.00 87.25 89 ARG A C 1
ATOM 739 O O . ARG A 1 89 ? 8.723 0.766 1.326 1.00 87.25 89 ARG A O 1
ATOM 746 N N . ASN A 1 90 ? 9.703 1.908 -0.346 1.00 87.75 90 ASN A N 1
ATOM 747 C CA . ASN A 1 90 ? 9.845 3.180 0.361 1.00 87.75 90 ASN A CA 1
ATOM 748 C C . ASN A 1 90 ? 8.672 4.143 0.107 1.00 87.75 90 ASN A C 1
ATOM 750 O O . ASN A 1 90 ? 8.705 5.282 0.565 1.00 87.75 90 ASN A O 1
ATOM 754 N N . ALA A 1 91 ? 7.650 3.711 -0.635 1.00 88.69 91 ALA A N 1
ATOM 755 C CA . ALA A 1 91 ? 6.544 4.562 -1.053 1.00 88.69 91 ALA A CA 1
ATOM 756 C C . ALA A 1 91 ? 5.633 4.968 0.109 1.00 88.69 91 ALA A C 1
ATOM 758 O O . ALA A 1 91 ? 5.036 6.042 0.079 1.00 88.69 91 ALA A O 1
ATOM 759 N N . VAL A 1 92 ? 5.490 4.095 1.107 1.00 92.12 92 VAL A N 1
ATOM 760 C CA . VAL A 1 92 ? 4.640 4.327 2.278 1.00 92.12 92 VAL A CA 1
ATOM 761 C C . VAL A 1 92 ? 5.397 5.197 3.271 1.00 92.12 92 VAL A C 1
ATOM 763 O O . VAL A 1 92 ? 6.381 4.755 3.858 1.00 92.12 92 VAL A O 1
ATOM 766 N N . GLU A 1 93 ? 4.929 6.426 3.470 1.00 92.50 93 GLU A N 1
ATOM 767 C CA . GLU A 1 93 ? 5.535 7.346 4.437 1.00 92.50 93 GLU A CA 1
ATOM 768 C C . GLU A 1 93 ? 4.972 7.150 5.843 1.00 92.50 93 GLU A C 1
ATOM 770 O O . GLU A 1 93 ? 5.714 7.149 6.822 1.00 92.50 93 GLU A O 1
ATOM 775 N N . GLU A 1 94 ? 3.653 7.002 5.952 1.00 93.38 94 GLU A N 1
ATOM 776 C CA . GLU A 1 94 ? 2.967 6.852 7.231 1.00 93.38 94 GLU A CA 1
ATOM 777 C C . GLU A 1 94 ? 1.684 6.041 7.076 1.00 93.38 94 GLU A C 1
ATOM 779 O O . GLU A 1 94 ? 1.035 6.039 6.023 1.00 93.38 94 GLU A O 1
ATOM 784 N N . VAL A 1 95 ? 1.307 5.391 8.174 1.00 94.12 95 VAL A N 1
ATOM 785 C CA . VAL A 1 95 ? 0.013 4.745 8.339 1.00 94.12 95 VAL A CA 1
ATOM 786 C C . VAL A 1 95 ? -0.584 5.214 9.654 1.00 94.12 95 VAL A C 1
ATOM 788 O O . VAL A 1 95 ? 0.067 5.153 10.698 1.00 94.12 95 VAL A O 1
ATOM 791 N N . VAL A 1 96 ? -1.815 5.709 9.608 1.00 95.25 96 VAL A N 1
ATOM 792 C CA . VAL A 1 96 ? -2.497 6.271 10.772 1.00 95.25 96 VAL A CA 1
ATOM 793 C C . VAL A 1 96 ? -3.917 5.734 10.891 1.00 95.25 96 VAL A C 1
ATOM 795 O O . VAL A 1 96 ? -4.575 5.450 9.891 1.00 95.25 96 VAL A O 1
ATOM 798 N N . LEU A 1 97 ? -4.398 5.614 12.122 1.00 94.50 97 LEU A N 1
ATOM 799 C CA . LEU A 1 97 ? -5.810 5.441 12.430 1.00 94.50 97 LEU A CA 1
ATOM 800 C C . LEU A 1 97 ? -6.403 6.821 12.729 1.00 94.50 97 LEU A C 1
ATOM 802 O O . LEU A 1 97 ? -6.032 7.447 13.721 1.00 94.50 97 LEU A O 1
ATOM 806 N N . GLU A 1 98 ? -7.287 7.298 11.856 1.00 92.94 98 GLU A N 1
ATOM 807 C CA . GLU A 1 98 ? -8.101 8.498 12.057 1.00 92.94 98 GLU A CA 1
ATOM 808 C C . GLU A 1 98 ? -9.531 8.076 12.399 1.00 92.94 98 GLU A C 1
ATOM 810 O O . GLU A 1 98 ? -10.273 7.626 11.522 1.00 92.94 98 GLU A O 1
ATOM 815 N N . ASP A 1 99 ? -9.921 8.214 13.665 1.00 89.12 99 ASP A N 1
ATOM 816 C CA . ASP A 1 99 ? -11.200 7.726 14.194 1.00 89.12 99 ASP A CA 1
ATOM 817 C C . ASP A 1 99 ? -11.412 6.227 13.874 1.00 89.12 99 ASP A C 1
ATOM 819 O O . ASP A 1 99 ? -10.757 5.363 14.451 1.00 89.12 99 ASP A O 1
ATOM 823 N N . ASN A 1 100 ? -12.288 5.897 12.919 1.00 90.88 100 ASN A N 1
ATOM 824 C CA . ASN A 1 100 ? -12.549 4.531 12.456 1.00 90.88 100 ASN A CA 1
ATOM 825 C C . ASN A 1 100 ? -11.959 4.227 11.067 1.00 90.88 100 ASN A C 1
ATOM 827 O O . ASN A 1 100 ? -12.377 3.276 10.398 1.00 90.88 100 ASN A O 1
ATOM 831 N N . ARG A 1 101 ? -11.022 5.052 10.591 1.00 91.62 101 ARG A N 1
ATOM 832 C CA . ARG A 1 101 ? -10.424 4.925 9.262 1.00 91.62 101 ARG A CA 1
ATOM 833 C C . ARG A 1 101 ? -8.934 4.691 9.342 1.00 91.62 101 ARG A C 1
ATOM 835 O O . ARG A 1 101 ? -8.206 5.436 9.983 1.00 91.62 101 ARG A O 1
ATOM 842 N N . LEU A 1 102 ? -8.479 3.701 8.597 1.00 91.94 102 LEU A N 1
ATOM 843 C CA . LEU A 1 102 ? -7.071 3.505 8.332 1.00 91.94 102 LEU A CA 1
ATOM 844 C C . LEU A 1 102 ? -6.682 4.377 7.141 1.00 91.94 102 LEU A C 1
ATOM 846 O O . LEU A 1 102 ? -7.301 4.297 6.077 1.00 91.94 102 LEU A O 1
ATOM 850 N N . VAL A 1 103 ? -5.680 5.225 7.325 1.00 92.25 103 VAL A N 1
ATOM 851 C CA . VAL A 1 103 ? -5.177 6.134 6.299 1.00 92.25 103 VAL A CA 1
ATOM 852 C C . VAL A 1 103 ? -3.712 5.828 6.051 1.00 92.25 103 VAL A C 1
ATOM 854 O O . VAL A 1 103 ? -2.910 5.801 6.979 1.00 92.25 103 VAL A O 1
ATOM 857 N N . VAL A 1 104 ? -3.364 5.614 4.788 1.00 92.12 104 VAL A N 1
ATOM 858 C CA . VAL A 1 104 ? -1.984 5.441 4.337 1.00 92.12 104 VAL A CA 1
ATOM 859 C C . VAL A 1 104 ? -1.596 6.627 3.483 1.00 92.12 104 VAL A C 1
ATOM 861 O O . VAL A 1 104 ? -2.292 6.949 2.516 1.00 92.12 104 VAL A O 1
ATOM 864 N N . THR A 1 105 ? -0.470 7.249 3.814 1.00 93.50 105 THR A N 1
ATOM 865 C CA . THR A 1 105 ? 0.133 8.286 2.980 1.00 93.50 105 THR A CA 1
ATOM 866 C C . THR A 1 105 ? 1.213 7.659 2.103 1.00 93.50 105 THR A C 1
ATOM 868 O O . THR A 1 105 ? 2.185 7.084 2.594 1.00 93.50 105 THR A O 1
ATOM 871 N N . ILE A 1 106 ? 1.037 7.791 0.791 1.00 91.81 106 ILE A N 1
ATOM 872 C CA . ILE A 1 106 ? 1.959 7.321 -0.240 1.00 91.81 106 ILE A CA 1
ATOM 873 C C . ILE A 1 106 ? 2.670 8.517 -0.870 1.00 91.81 106 ILE A C 1
ATOM 875 O O . ILE A 1 106 ? 2.019 9.474 -1.299 1.00 91.81 106 ILE A O 1
ATOM 879 N N . ASN A 1 107 ? 3.994 8.447 -0.976 1.00 90.94 107 ASN A N 1
ATOM 880 C CA . ASN A 1 107 ? 4.804 9.402 -1.721 1.00 90.94 107 ASN A CA 1
ATOM 881 C C . ASN A 1 107 ? 4.992 8.934 -3.168 1.00 90.94 107 ASN A C 1
ATOM 883 O O . ASN A 1 107 ? 5.778 8.034 -3.466 1.00 90.94 107 ASN A O 1
ATOM 887 N N . ASP A 1 108 ? 4.261 9.565 -4.078 1.00 86.88 108 ASP A N 1
ATOM 888 C CA . ASP A 1 108 ? 4.344 9.318 -5.512 1.00 86.88 108 ASP A CA 1
ATOM 889 C C . ASP A 1 108 ? 5.435 10.221 -6.105 1.00 86.88 108 ASP A C 1
ATOM 891 O O . ASP A 1 108 ? 5.189 11.351 -6.547 1.00 86.88 108 ASP A O 1
ATOM 895 N N . VAL A 1 109 ? 6.673 9.719 -6.051 1.00 83.75 109 VAL A N 1
ATOM 896 C CA . VAL A 1 109 ? 7.895 10.453 -6.420 1.00 83.75 109 VAL A CA 1
ATOM 897 C C . VAL A 1 109 ? 7.853 10.923 -7.874 1.00 83.75 109 VAL A C 1
ATOM 899 O O . VAL A 1 109 ? 8.269 12.046 -8.170 1.00 83.75 109 VAL A O 1
ATOM 902 N N . ALA A 1 110 ? 7.304 10.106 -8.777 1.00 84.44 110 ALA A N 1
ATOM 903 C CA . ALA A 1 110 ? 7.225 10.417 -10.202 1.00 84.44 110 ALA A CA 1
ATOM 904 C C . ALA A 1 110 ? 6.384 11.674 -10.476 1.00 84.44 110 ALA A C 1
ATOM 906 O O . ALA A 1 110 ? 6.758 12.508 -11.303 1.00 84.44 110 ALA A O 1
ATOM 907 N N . TYR A 1 111 ? 5.275 11.836 -9.750 1.00 85.50 111 TYR A N 1
ATOM 908 C CA . TYR A 1 111 ? 4.377 12.986 -9.882 1.00 85.50 111 TYR A CA 1
ATOM 909 C C . TYR A 1 111 ? 4.587 14.061 -8.807 1.00 85.50 111 TYR A C 1
ATOM 911 O O . TYR A 1 111 ? 3.845 15.044 -8.786 1.00 85.50 111 TYR A O 1
ATOM 919 N N . LYS A 1 112 ? 5.594 13.907 -7.934 1.00 88.25 112 LYS A N 1
ATOM 920 C CA . LYS A 1 112 ? 5.918 14.832 -6.832 1.00 88.25 112 LYS A CA 1
ATOM 921 C C . LYS A 1 112 ? 4.699 15.174 -5.966 1.00 88.25 112 LYS A C 1
ATOM 923 O O . LYS A 1 112 ? 4.470 16.340 -5.638 1.00 88.25 112 LYS A O 1
ATOM 928 N N . ARG A 1 113 ? 3.901 14.166 -5.607 1.00 87.56 113 ARG A N 1
ATOM 929 C CA . ARG A 1 113 ? 2.679 14.341 -4.805 1.00 87.56 113 ARG A CA 1
ATOM 930 C C . ARG A 1 113 ? 2.602 13.327 -3.671 1.00 87.56 113 ARG A C 1
ATOM 932 O O . ARG A 1 113 ? 3.116 12.220 -3.784 1.00 87.56 113 ARG A O 1
ATOM 939 N N . LYS A 1 114 ? 1.880 13.696 -2.614 1.00 90.75 114 LYS A N 1
ATOM 940 C CA . LYS A 1 114 ? 1.469 12.772 -1.554 1.00 90.75 114 LYS A CA 1
ATOM 941 C C . LYS A 1 114 ? 0.010 12.397 -1.752 1.00 90.75 114 LYS A C 1
ATOM 943 O O . LYS A 1 114 ? -0.838 13.278 -1.890 1.00 90.75 114 LYS A O 1
ATOM 948 N N . LEU A 1 115 ? -0.273 11.105 -1.772 1.00 89.50 115 LEU A N 1
ATOM 949 C CA . LEU A 1 115 ? -1.622 10.563 -1.866 1.00 89.50 115 LEU A CA 1
ATOM 950 C C . LEU A 1 115 ? -2.019 9.989 -0.517 1.00 89.50 115 LEU A C 1
ATOM 952 O O . LEU A 1 115 ? -1.236 9.273 0.097 1.00 89.50 115 LEU A O 1
ATOM 956 N N . LYS A 1 116 ? -3.237 10.287 -0.069 1.00 90.31 116 LYS A N 1
ATOM 957 C CA . LYS A 1 116 ? -3.813 9.680 1.129 1.00 90.31 116 LYS A CA 1
ATOM 958 C C . LYS A 1 116 ? -4.897 8.707 0.714 1.00 90.31 116 LYS A C 1
ATOM 960 O O . LYS A 1 116 ? -5.917 9.119 0.168 1.00 90.31 116 LYS A O 1
ATOM 965 N N . VAL A 1 117 ? -4.671 7.430 0.986 1.00 87.75 117 VAL A N 1
ATOM 966 C CA . VAL A 1 117 ? -5.647 6.368 0.746 1.00 87.75 117 VAL A CA 1
ATOM 967 C C . VAL A 1 117 ? -6.316 6.061 2.070 1.00 87.75 117 VAL A C 1
ATOM 969 O O . VAL A 1 117 ? -5.635 5.741 3.040 1.00 87.75 117 VAL A O 1
ATOM 972 N N . SER A 1 118 ? -7.637 6.199 2.129 1.00 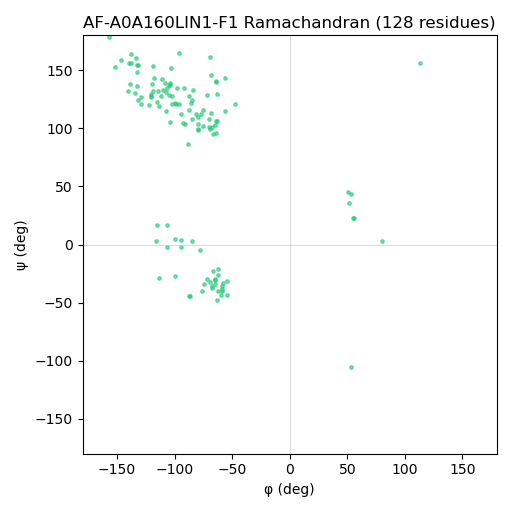88.06 118 SER A N 1
ATOM 973 C CA . SER A 1 118 ? -8.412 6.015 3.355 1.00 88.06 118 SER A CA 1
ATOM 974 C C . SER A 1 118 ? -9.434 4.907 3.173 1.00 88.06 118 SER A C 1
ATOM 976 O O . SER A 1 118 ? -10.209 4.921 2.218 1.00 88.06 118 SER A O 1
ATOM 978 N N . VAL A 1 119 ? -9.454 3.972 4.117 1.00 87.88 119 VAL A N 1
ATOM 979 C CA . VAL A 1 119 ? -10.417 2.872 4.179 1.00 87.88 119 VAL A CA 1
ATOM 980 C C . VAL A 1 119 ? -10.962 2.747 5.593 1.00 87.88 119 VAL A C 1
ATOM 982 O O . VAL A 1 119 ? -10.352 3.234 6.543 1.00 87.88 119 VAL A O 1
ATOM 985 N N . PHE A 1 120 ? -12.109 2.093 5.757 1.00 89.19 120 PHE A N 1
ATOM 986 C CA . PHE A 1 120 ? -12.565 1.727 7.095 1.00 89.19 120 PHE A CA 1
ATOM 987 C C . PHE A 1 120 ? -11.567 0.759 7.726 1.00 89.19 120 PHE A C 1
ATOM 989 O O . PHE A 1 120 ? -11.167 -0.224 7.097 1.00 89.19 120 PHE A O 1
ATOM 996 N N . ALA A 1 121 ? -11.143 1.073 8.948 1.00 90.50 121 ALA A N 1
ATOM 997 C CA . ALA A 1 121 ? -10.288 0.188 9.714 1.00 90.50 121 ALA A CA 1
ATOM 998 C C . ALA A 1 121 ? -11.083 -1.065 10.121 1.00 90.50 121 ALA A C 1
ATOM 1000 O O . ALA A 1 121 ? -12.285 -0.964 10.369 1.00 90.50 121 ALA A O 1
ATOM 1001 N N . PRO A 1 122 ? -10.438 -2.241 10.194 1.00 90.12 122 PRO A N 1
ATOM 1002 C CA . PRO A 1 122 ? -11.055 -3.414 10.797 1.00 90.12 122 PRO A CA 1
ATOM 1003 C C . PRO A 1 1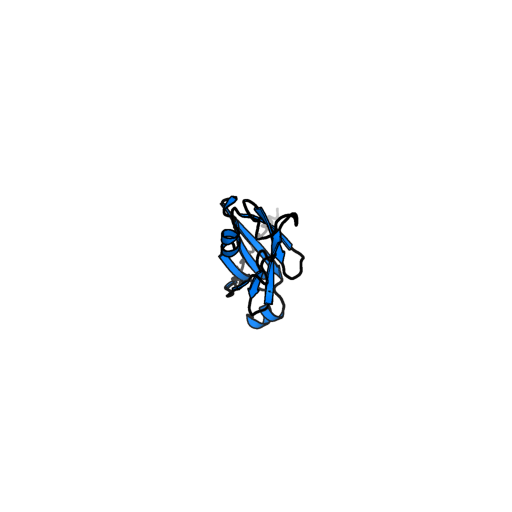22 ? -11.492 -3.129 12.238 1.00 90.12 122 PRO A C 1
ATOM 1005 O O . PRO A 1 122 ? -10.762 -2.458 12.970 1.00 90.12 122 PRO A O 1
ATOM 1008 N N . ASP A 1 123 ? -12.626 -3.692 12.659 1.00 91.69 123 ASP A N 1
ATOM 1009 C CA . ASP A 1 123 ? -13.198 -3.441 13.991 1.00 91.69 123 ASP A CA 1
ATOM 1010 C C . ASP A 1 123 ? -12.190 -3.727 15.113 1.00 91.69 123 ASP A C 1
ATOM 1012 O O . ASP A 1 123 ? -11.991 -2.892 15.990 1.00 91.69 123 ASP A O 1
ATOM 1016 N N . TRP A 1 124 ? -11.444 -4.835 15.017 1.00 92.88 124 TRP A N 1
ATOM 1017 C CA . TRP A 1 124 ? -10.412 -5.203 15.995 1.00 92.88 124 TRP A CA 1
ATOM 1018 C C . TRP A 1 124 ? -9.316 -4.137 16.152 1.00 92.88 124 TRP A C 1
ATOM 1020 O O . TRP A 1 124 ? -8.749 -3.972 17.234 1.00 92.88 124 TRP A O 1
ATOM 1030 N N . LEU A 1 125 ? -8.984 -3.418 15.074 1.00 91.75 125 LEU A N 1
ATOM 1031 C CA . LEU A 1 125 ? -7.957 -2.381 15.094 1.00 91.75 125 LEU A CA 1
ATOM 1032 C C . LEU A 1 125 ? -8.505 -1.123 15.765 1.00 91.75 125 LEU A C 1
ATOM 1034 O O . LEU A 1 125 ? -7.804 -0.506 16.560 1.00 91.75 125 LEU A O 1
ATOM 1038 N N . VAL A 1 126 ? -9.763 -0.778 15.486 1.00 92.12 126 VAL A N 1
ATOM 1039 C CA . VAL A 1 126 ? -10.455 0.334 16.146 1.00 92.12 126 VAL A CA 1
ATOM 1040 C C . VAL A 1 126 ? -10.600 0.054 17.641 1.00 92.12 126 VAL A C 1
ATOM 1042 O O . VAL A 1 126 ? -10.230 0.892 18.453 1.00 92.12 126 VAL A O 1
ATOM 1045 N N . GLU A 1 127 ? -11.052 -1.142 18.021 1.00 91.00 127 GLU A N 1
ATOM 1046 C CA . GLU A 1 127 ? -11.200 -1.566 19.420 1.00 91.00 127 GLU A CA 1
ATOM 1047 C C . GLU A 1 127 ? -9.881 -1.519 20.195 1.00 91.00 127 GLU A C 1
ATOM 1049 O O . GLU A 1 127 ? -9.854 -1.080 21.341 1.00 91.00 127 GLU A O 1
ATOM 1054 N N . LYS A 1 128 ? -8.770 -1.923 19.567 1.00 90.50 128 LYS A N 1
ATOM 1055 C CA . LYS A 1 128 ? -7.441 -1.919 20.197 1.00 90.50 128 LYS A CA 1
ATOM 1056 C C . LYS A 1 128 ? -6.939 -0.516 20.547 1.00 90.50 128 LYS A C 1
ATOM 1058 O O . LYS A 1 128 ? -6.128 -0.373 21.461 1.00 90.50 128 LYS A O 1
ATOM 1063 N N . TYR A 1 129 ? -7.360 0.490 19.788 1.00 86.94 129 TYR A N 1
ATOM 1064 C CA . TYR A 1 129 ? -6.852 1.857 19.879 1.00 86.94 129 TYR A CA 1
ATOM 1065 C C . TYR A 1 129 ? -7.906 2.879 20.320 1.00 86.94 129 TYR A C 1
ATOM 1067 O O . TYR A 1 129 ? -7.576 4.066 20.386 1.00 86.94 129 TYR A O 1
ATOM 1075 N N . ASN A 1 130 ? -9.126 2.436 20.638 1.00 72.94 130 ASN A N 1
ATOM 1076 C CA . ASN A 1 130 ? -10.185 3.246 21.242 1.00 72.94 130 ASN A CA 1
ATOM 1077 C C . ASN A 1 130 ? -9.917 3.520 22.723 1.00 72.94 130 ASN A C 1
ATOM 1079 O O . ASN A 1 130 ? -9.458 2.617 23.446 1.00 72.94 130 ASN A O 1
#

Radius of gyration: 21.9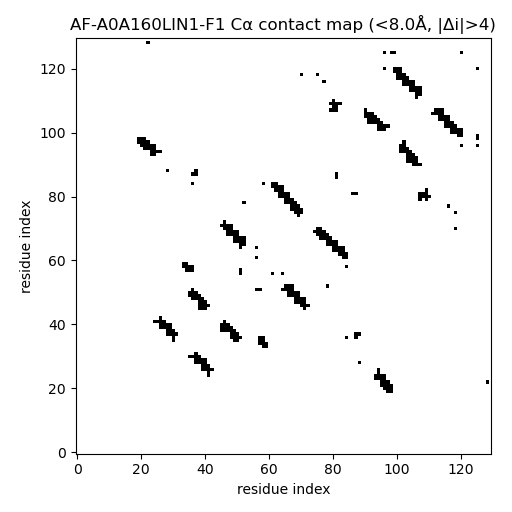7 Å; Cα contacts (8 Å, |Δi|>4): 225; chains: 1; bounding box: 61×68×38 Å

Solvent-accessible surface area (backbone atoms only — not comparable to full-atom values): 7862 Å² total; per-residue (Å²): 139,85,84,83,79,80,83,80,80,80,78,78,78,80,76,76,77,74,79,76,53,72,43,83,49,77,70,44,82,45,58,93,47,76,72,43,62,30,31,38,26,45,95,89,40,72,49,36,36,42,37,50,70,78,74,75,65,42,52,88,70,45,61,71,41,53,34,25,42,28,37,64,85,66,78,50,75,48,79,44,50,38,62,41,65,70,51,56,73,63,20,64,76,49,39,32,37,45,71,62,26,34,35,37,35,33,54,31,70,78,77,74,43,78,46,77,51,73,43,77,43,56,67,72,59,40,63,73,74,105

Foldseek 3Di:
DDDDDDDDDDDPPPPPPPPFDKAFFDWDWDAPDQQFLIFIDGPNDTFKGKAFPVNPDGLVRDAFGKIWIATPVRPDTDIATDGHSVLSNVQWPTWIDGQQKIWTWGQRPVVRDIDIDIDGHDPVVNVVVD

Sequence (130 aa):
MFSSRSNVFHLNSVKFEETKRVIQLPFEYIRENENDFGTVMIHGEKLFVFKDVHETLTPSTFENGRLALKDSNLKTREYFTFPTMLDVRNAVEEVVLEDNRLVVTINDVAYKRKLKVSVFAPDWLVEKYN